Protein AF-A0A969MMU4-F1 (afdb_monomer_lite)

Radius of gyration: 18.03 Å; chains: 1; bounding box: 38×27×54 Å

Secondary structure (DSSP, 8-state):
---PPP--------HHHHHHHHHHHHHHT--HHHHHHHHHHHHHHHHHT----------

Sequence (59 aa):
MSEEKQVTYKMFLPESLRARFKSICALKGVSMNEILVQLVQRWLEENENISPVKGKENK

Foldseek 3Di:
DDDDDDDDDDDDDDPVVVVVLVVVCVVVVHDSVVVVVVVVVVVCVVPVVPDPPPPPDDD

Structure (mmCIF, N/CA/C/O backbone):
data_AF-A0A969MMU4-F1
#
_entry.id   AF-A0A969MMU4-F1
#
loop_
_atom_site.group_PDB
_atom_site.id
_atom_site.type_symbol
_atom_site.label_atom_id
_atom_site.label_alt_id
_atom_site.label_comp_id
_atom_site.label_asym_id
_atom_site.label_entity_id
_atom_site.label_seq_id
_atom_site.pdbx_PDB_ins_code
_atom_site.Cartn_x
_atom_site.Cartn_y
_atom_site.Cartn_z
_atom_site.occupancy
_atom_site.B_iso_or_equiv
_atom_site.auth_seq_id
_atom_site.auth_comp_id
_atom_site.auth_asym_id
_atom_site.auth_atom_id
_atom_site.pdbx_PDB_model_num
ATOM 1 N N . MET A 1 1 ? -21.671 20.623 4.186 1.00 42.97 1 MET A N 1
ATOM 2 C CA . MET A 1 1 ? -20.878 19.401 4.422 1.00 42.97 1 MET A CA 1
ATOM 3 C C . MET A 1 1 ? -19.431 19.816 4.277 1.00 42.97 1 MET A C 1
ATOM 5 O O . MET A 1 1 ? -19.108 20.382 3.243 1.00 42.97 1 MET A O 1
ATOM 9 N N . SER A 1 2 ? -18.620 19.702 5.324 1.00 56.19 2 SER A N 1
ATOM 10 C CA . SER A 1 2 ? -17.219 20.121 5.256 1.00 56.19 2 SER A CA 1
ATOM 11 C C . SER A 1 2 ? -16.471 19.136 4.364 1.00 56.19 2 SER A C 1
ATOM 13 O O . SER A 1 2 ? -16.351 17.972 4.729 1.00 56.19 2 SER A O 1
ATOM 15 N N . GLU A 1 3 ? -16.033 19.571 3.184 1.00 63.72 3 GLU A N 1
ATOM 16 C CA . GLU A 1 3 ? -15.132 18.779 2.348 1.00 63.72 3 GLU A CA 1
ATOM 17 C C . GLU A 1 3 ? -13.839 18.551 3.137 1.00 63.72 3 GLU A C 1
ATOM 19 O O . GLU A 1 3 ? -13.112 19.496 3.457 1.00 63.72 3 GLU A O 1
ATOM 24 N N . GLU A 1 4 ? -13.584 17.302 3.525 1.00 78.25 4 GLU A N 1
ATOM 25 C CA . GLU A 1 4 ? -12.362 16.948 4.235 1.00 78.25 4 GLU A CA 1
ATOM 26 C C . GLU A 1 4 ? -11.157 17.229 3.339 1.00 78.25 4 GLU A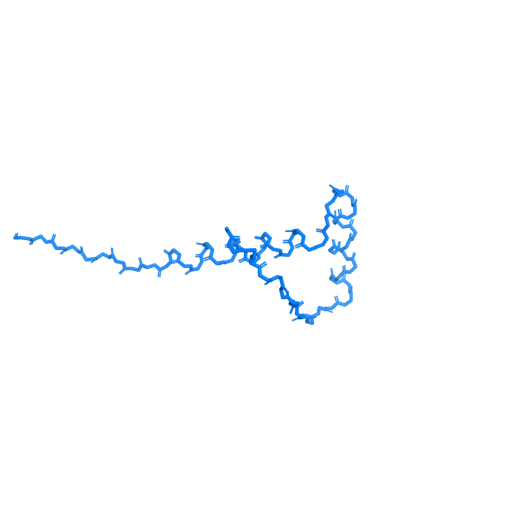 C 1
ATOM 28 O O . GLU A 1 4 ? -11.054 16.767 2.198 1.00 78.25 4 GLU A O 1
ATOM 33 N N . LYS A 1 5 ? -10.229 18.033 3.856 1.00 87.56 5 LYS A N 1
ATOM 34 C CA . LYS A 1 5 ? -9.043 18.432 3.109 1.00 87.56 5 LYS A CA 1
ATOM 35 C C . LYS A 1 5 ? -8.116 17.229 2.953 1.00 87.56 5 LYS A C 1
ATOM 37 O O . LYS A 1 5 ? -7.584 16.724 3.938 1.00 87.56 5 LYS A O 1
ATOM 42 N N . GLN A 1 6 ? -7.864 16.819 1.712 1.00 87.19 6 GLN A N 1
ATOM 43 C CA . GLN A 1 6 ? -6.875 15.781 1.426 1.00 87.19 6 GLN A CA 1
ATOM 44 C C . GLN A 1 6 ? -5.464 16.261 1.791 1.00 87.19 6 GLN A C 1
ATOM 46 O O . GLN A 1 6 ? -5.075 17.395 1.494 1.00 87.19 6 GLN A O 1
ATOM 51 N N . VAL A 1 7 ? -4.689 15.381 2.424 1.00 91.94 7 VAL A N 1
ATOM 52 C CA . VAL A 1 7 ? -3.299 15.629 2.823 1.00 91.94 7 VAL A CA 1
ATOM 53 C C . VAL A 1 7 ? -2.364 14.598 2.198 1.00 91.94 7 VAL A C 1
ATOM 55 O O . VAL A 1 7 ? -2.742 13.453 1.961 1.00 91.94 7 VAL A O 1
ATOM 58 N N . THR A 1 8 ? -1.121 14.999 1.931 1.00 91.25 8 THR A N 1
ATOM 59 C CA . THR A 1 8 ? -0.115 14.110 1.337 1.00 91.25 8 THR A CA 1
ATOM 60 C C . THR A 1 8 ? 0.507 13.202 2.392 1.00 91.25 8 THR A C 1
ATOM 62 O O . THR A 1 8 ? 1.151 13.680 3.324 1.00 91.25 8 THR A O 1
ATOM 65 N N . TYR A 1 9 ? 0.420 11.891 2.179 1.00 87.50 9 TYR A N 1
ATOM 66 C CA . TYR A 1 9 ? 1.151 10.890 2.951 1.00 87.50 9 TYR A CA 1
ATOM 67 C C . TYR A 1 9 ? 2.463 10.520 2.243 1.00 87.50 9 TYR A C 1
ATOM 69 O O . TYR A 1 9 ? 2.460 10.078 1.093 1.00 87.50 9 TYR A O 1
ATOM 77 N N . LYS A 1 10 ? 3.603 10.730 2.912 1.00 91.75 10 LYS A N 1
ATOM 78 C CA . LYS A 1 10 ? 4.935 10.377 2.393 1.00 91.75 10 LYS A CA 1
ATOM 79 C C . LYS A 1 10 ? 5.446 9.128 3.101 1.00 91.75 10 LYS A C 1
ATOM 81 O O . LYS A 1 10 ? 5.406 9.060 4.323 1.00 91.75 10 LYS A O 1
ATOM 86 N N . MET A 1 11 ? 5.993 8.187 2.336 1.00 89.62 11 MET A N 1
ATOM 87 C CA . MET A 1 11 ? 6.617 6.979 2.872 1.00 89.62 11 MET A CA 1
ATOM 88 C C . MET A 1 11 ? 7.889 6.625 2.107 1.00 89.62 11 MET A C 1
ATOM 90 O O . MET A 1 11 ? 8.037 6.962 0.929 1.00 89.62 11 MET A O 1
ATOM 94 N N . PHE A 1 12 ? 8.778 5.894 2.771 1.00 94.12 12 PHE A N 1
ATOM 95 C CA . PHE A 1 12 ? 9.946 5.289 2.148 1.00 94.12 12 PHE A CA 1
ATOM 96 C C . PHE A 1 12 ? 9.650 3.822 1.847 1.00 94.12 12 PHE A C 1
ATOM 98 O O . PHE A 1 12 ? 9.224 3.071 2.719 1.00 94.12 12 PHE A O 1
ATOM 105 N N . LEU A 1 13 ? 9.867 3.425 0.596 1.00 92.69 13 LEU A N 1
ATOM 106 C CA . LEU A 1 13 ? 9.672 2.062 0.116 1.00 92.69 13 LEU A CA 1
ATOM 107 C C . LEU A 1 13 ? 10.915 1.631 -0.662 1.00 92.69 13 LEU A C 1
ATOM 109 O O . LEU A 1 13 ? 11.419 2.427 -1.459 1.00 92.69 13 LEU A O 1
ATOM 113 N N . PRO A 1 14 ? 11.366 0.374 -0.519 1.00 97.81 14 PRO A N 1
ATOM 114 C CA . PRO A 1 14 ? 12.304 -0.213 -1.463 1.00 97.81 14 PRO A CA 1
ATOM 115 C C . PRO A 1 14 ? 11.761 -0.104 -2.892 1.00 97.81 14 PRO A C 1
ATOM 117 O O . PRO A 1 14 ? 10.571 -0.331 -3.135 1.00 97.81 14 PRO A O 1
ATOM 120 N N . GLU A 1 15 ? 12.632 0.209 -3.849 1.00 97.12 15 GLU A N 1
ATOM 121 C CA . GLU A 1 15 ? 12.240 0.405 -5.249 1.00 97.12 15 GLU A CA 1
ATOM 122 C C . GLU A 1 15 ? 11.519 -0.822 -5.822 1.00 97.12 15 GLU A C 1
ATOM 124 O O . GLU A 1 15 ? 10.452 -0.702 -6.427 1.00 97.12 15 GLU A O 1
ATOM 129 N N . SER A 1 16 ? 12.053 -2.013 -5.546 1.00 97.62 16 SER A N 1
ATOM 130 C CA . SER A 1 16 ? 11.476 -3.286 -5.984 1.00 97.62 16 SER A CA 1
ATOM 131 C C . SER A 1 16 ? 10.053 -3.495 -5.458 1.00 97.62 16 SER A C 1
ATOM 133 O O . SER A 1 16 ? 9.184 -3.983 -6.186 1.00 97.62 16 SER A O 1
ATOM 135 N N . LEU A 1 17 ? 9.782 -3.079 -4.218 1.00 96.75 17 LEU A N 1
ATOM 136 C CA . LEU A 1 17 ? 8.461 -3.179 -3.607 1.00 96.75 17 LEU A CA 1
ATOM 137 C C . LEU A 1 17 ? 7.481 -2.201 -4.262 1.00 96.75 17 LEU A C 1
ATOM 139 O O . LEU A 1 17 ? 6.377 -2.598 -4.638 1.00 96.75 17 LEU A O 1
ATOM 143 N N . ARG A 1 18 ? 7.904 -0.949 -4.483 1.00 95.56 18 ARG A N 1
ATOM 144 C CA . ARG A 1 18 ? 7.097 0.059 -5.189 1.00 95.56 18 ARG A CA 1
ATOM 145 C C . ARG A 1 18 ? 6.761 -0.383 -6.614 1.00 95.56 18 ARG A C 1
ATOM 147 O O . ARG A 1 18 ? 5.621 -0.220 -7.048 1.00 95.56 18 ARG A O 1
ATOM 154 N N . ALA A 1 19 ? 7.727 -0.950 -7.337 1.00 97.25 19 ALA A N 1
ATOM 155 C CA . ALA A 1 19 ? 7.531 -1.431 -8.703 1.00 97.25 19 ALA A CA 1
ATOM 156 C C . ALA A 1 19 ? 6.491 -2.559 -8.764 1.00 97.25 19 ALA A C 1
ATOM 158 O O . ALA A 1 19 ? 5.572 -2.513 -9.589 1.00 97.25 19 ALA A O 1
ATOM 159 N N . ARG A 1 20 ? 6.579 -3.533 -7.849 1.00 97.81 20 ARG A N 1
ATOM 160 C CA . ARG A 1 20 ? 5.58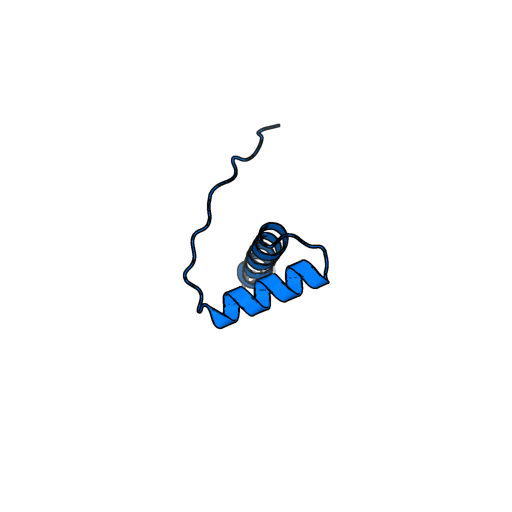8 -4.615 -7.731 1.00 97.81 20 ARG A CA 1
ATOM 161 C C . ARG A 1 20 ? 4.204 -4.078 -7.380 1.00 97.81 20 ARG A C 1
ATOM 163 O O . ARG A 1 20 ? 3.238 -4.422 -8.056 1.00 97.81 20 ARG A O 1
ATOM 170 N N . PHE A 1 21 ? 4.116 -3.191 -6.389 1.00 96.62 21 PHE A N 1
ATOM 171 C CA . PHE A 1 21 ? 2.854 -2.572 -5.981 1.00 96.62 21 PHE A CA 1
ATOM 172 C C . PHE A 1 21 ? 2.178 -1.833 -7.143 1.00 96.62 21 PHE A C 1
ATOM 174 O O . PHE A 1 21 ? 1.014 -2.093 -7.451 1.00 96.62 21 PHE A O 1
ATOM 181 N N . LYS A 1 22 ? 2.931 -0.983 -7.854 1.00 96.31 22 LYS A N 1
ATOM 182 C CA . LYS A 1 22 ? 2.443 -0.254 -9.033 1.00 96.31 22 LYS A CA 1
ATOM 183 C C . LYS A 1 22 ? 1.961 -1.205 -10.130 1.00 96.31 22 LYS A C 1
ATOM 185 O O . LYS A 1 22 ? 0.905 -0.968 -10.709 1.00 96.31 22 LYS A O 1
ATOM 190 N N . SER A 1 23 ? 2.716 -2.270 -10.400 1.00 98.00 23 SER A N 1
ATOM 191 C CA . SER A 1 23 ? 2.369 -3.253 -11.434 1.00 98.00 23 SER A CA 1
ATOM 192 C C . SER A 1 23 ? 1.049 -3.958 -11.118 1.00 98.00 23 SER A C 1
ATOM 194 O O . SER A 1 23 ? 0.191 -4.066 -11.987 1.00 98.00 23 SER A O 1
ATOM 196 N N . ILE A 1 24 ? 0.839 -4.367 -9.863 1.00 97.88 24 ILE A N 1
ATOM 197 C CA . ILE A 1 24 ? -0.412 -5.006 -9.430 1.00 97.88 24 ILE A CA 1
ATOM 198 C C . ILE A 1 24 ? -1.591 -4.030 -9.522 1.00 97.88 24 ILE A C 1
ATOM 200 O O . ILE A 1 24 ? -2.653 -4.419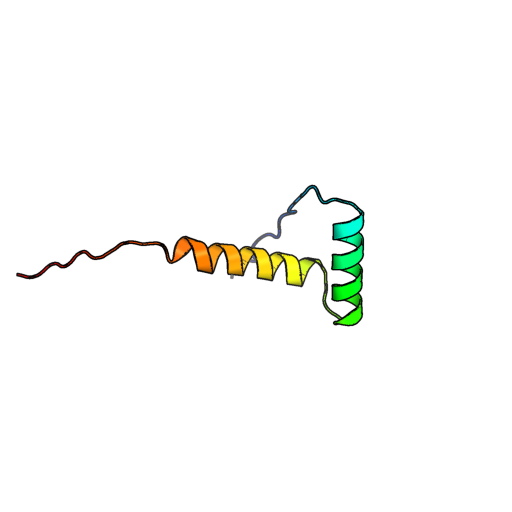 -10.003 1.00 97.88 24 ILE A O 1
ATOM 204 N N . CYS A 1 25 ? -1.412 -2.771 -9.106 1.00 97.50 25 CYS A N 1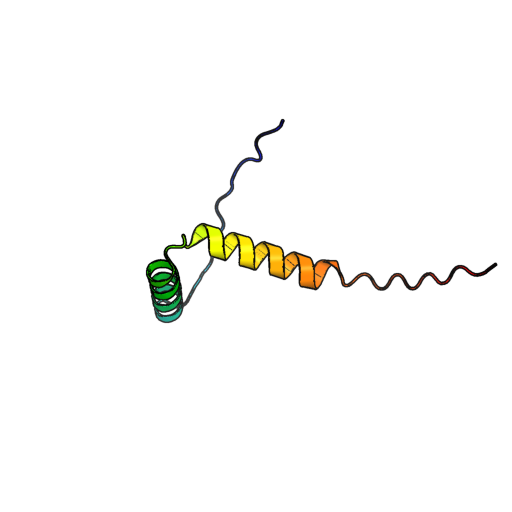
ATOM 205 C CA . CYS A 1 25 ? -2.459 -1.751 -9.224 1.00 97.50 25 CYS A CA 1
ATOM 206 C C . CYS A 1 25 ? -2.873 -1.547 -10.689 1.00 97.50 25 CYS A C 1
ATOM 208 O O . CYS A 1 25 ? -4.061 -1.563 -11.000 1.00 97.50 25 CYS A O 1
ATOM 210 N N . ALA A 1 26 ? -1.893 -1.448 -11.595 1.00 97.12 26 ALA A N 1
ATOM 211 C CA . ALA A 1 26 ? -2.142 -1.312 -13.028 1.00 97.12 26 ALA A CA 1
ATOM 212 C C . ALA A 1 26 ? -2.885 -2.525 -13.609 1.00 97.12 26 ALA A C 1
ATOM 214 O O . ALA A 1 26 ? -3.869 -2.349 -14.320 1.00 97.12 26 ALA A O 1
ATOM 215 N N . LEU A 1 27 ? -2.466 -3.748 -13.261 1.00 97.88 27 LEU A N 1
ATOM 216 C CA . LEU A 1 27 ? -3.132 -4.981 -13.701 1.00 97.88 27 LEU A CA 1
ATOM 217 C C . LEU A 1 27 ? -4.586 -5.074 -13.221 1.00 97.88 27 LEU A C 1
ATOM 219 O O . LEU A 1 27 ? -5.426 -5.634 -13.917 1.00 97.88 27 LEU A O 1
ATOM 223 N N . LYS A 1 28 ? -4.882 -4.532 -12.036 1.00 96.81 28 LYS A N 1
ATOM 224 C CA . LYS A 1 28 ? -6.231 -4.519 -11.456 1.00 96.81 28 LYS A CA 1
ATOM 225 C C . LYS A 1 28 ? -7.073 -3.307 -11.867 1.00 96.81 28 LYS A C 1
ATOM 227 O O . LYS A 1 28 ? -8.234 -3.245 -11.482 1.00 96.81 28 LYS A O 1
ATOM 232 N N . GLY A 1 29 ? -6.512 -2.354 -12.614 1.00 97.06 29 GLY A N 1
ATOM 233 C CA . GLY A 1 29 ? -7.211 -1.126 -13.005 1.00 97.06 29 GLY A CA 1
ATOM 234 C C . GLY A 1 29 ? -7.526 -0.181 -11.838 1.00 97.06 29 GLY A C 1
ATOM 235 O O . GLY A 1 29 ? -8.447 0.620 -11.943 1.00 97.06 29 GLY A O 1
ATOM 236 N N . VAL A 1 30 ? -6.777 -0.268 -10.735 1.00 96.69 30 VAL A N 1
ATOM 237 C CA . VAL A 1 30 ? -6.974 0.552 -9.526 1.00 96.69 30 VAL A CA 1
ATOM 238 C C . VAL A 1 30 ? -5.848 1.567 -9.361 1.00 96.69 30 VAL A C 1
ATOM 240 O O . VAL A 1 30 ? -4.713 1.354 -9.800 1.00 96.69 30 VAL A O 1
ATOM 243 N N . SER A 1 31 ? -6.140 2.687 -8.699 1.00 96.00 31 SER A N 1
ATOM 244 C CA . SER A 1 31 ? -5.117 3.695 -8.415 1.00 96.00 31 SER A CA 1
ATOM 245 C C . SER A 1 31 ? -4.269 3.309 -7.198 1.00 96.00 31 SER A C 1
ATOM 247 O O . SER A 1 31 ? -4.754 2.721 -6.233 1.00 96.00 31 SER A O 1
ATOM 249 N N . MET A 1 32 ? -2.986 3.690 -7.207 1.00 94.00 32 MET A N 1
ATOM 250 C CA . MET A 1 32 ? -2.105 3.481 -6.049 1.00 94.00 32 MET A CA 1
ATOM 251 C C . MET A 1 32 ? -2.650 4.164 -4.786 1.00 94.00 32 MET A C 1
ATOM 253 O O . MET A 1 32 ? -2.534 3.607 -3.700 1.00 94.00 32 MET A O 1
ATOM 257 N N . ASN A 1 33 ? -3.248 5.353 -4.929 1.00 94.12 33 ASN A N 1
ATOM 258 C CA . ASN A 1 33 ? -3.816 6.101 -3.810 1.00 94.12 33 ASN A CA 1
ATOM 259 C C . ASN A 1 33 ? -5.003 5.367 -3.178 1.00 94.12 33 ASN A C 1
ATOM 261 O O . ASN A 1 33 ? -5.056 5.237 -1.963 1.00 94.12 33 ASN A O 1
ATOM 265 N N . GLU A 1 34 ? -5.917 4.849 -3.998 1.00 94.38 34 GLU A N 1
ATOM 266 C CA . GLU A 1 34 ? -7.087 4.107 -3.521 1.00 94.38 34 GLU A CA 1
ATOM 267 C C . GLU A 1 34 ? -6.680 2.902 -2.666 1.00 94.38 34 GLU A C 1
ATOM 269 O O . GLU A 1 34 ? -7.202 2.709 -1.571 1.00 94.38 34 GLU A O 1
ATOM 274 N N . ILE A 1 35 ? -5.688 2.132 -3.120 1.00 95.81 35 ILE A N 1
ATOM 275 C CA . ILE A 1 35 ? -5.194 0.977 -2.366 1.00 95.81 35 ILE A CA 1
ATOM 276 C C . ILE A 1 35 ? -4.461 1.410 -1.091 1.00 95.81 35 ILE A C 1
ATOM 278 O O . ILE A 1 35 ? -4.623 0.769 -0.057 1.00 95.81 35 ILE A O 1
ATOM 282 N N . LEU A 1 36 ? -3.684 2.497 -1.124 1.00 94.44 36 LEU A N 1
ATOM 283 C CA . LEU A 1 36 ? -3.027 3.023 0.078 1.00 94.44 36 LEU A CA 1
ATOM 284 C C . LEU A 1 36 ? -4.042 3.478 1.133 1.00 94.44 36 LEU A C 1
ATOM 286 O O . LEU A 1 36 ? -3.869 3.154 2.304 1.00 94.44 36 LEU A O 1
ATOM 290 N N . VAL A 1 37 ? -5.112 4.167 0.729 1.00 94.69 37 VAL A N 1
ATOM 291 C CA . VAL A 1 37 ? -6.194 4.570 1.641 1.00 94.69 37 VAL A CA 1
ATOM 292 C C . VAL A 1 37 ? -6.862 3.341 2.256 1.00 94.69 37 VAL A C 1
ATOM 294 O O . VAL A 1 37 ? -6.993 3.283 3.474 1.00 94.69 37 VAL A O 1
ATOM 297 N N . GLN A 1 38 ? -7.187 2.324 1.450 1.00 94.94 38 GLN A N 1
ATOM 298 C CA . GLN A 1 38 ? -7.759 1.069 1.956 1.00 94.94 38 GLN A CA 1
ATOM 299 C C . GLN A 1 38 ? -6.833 0.354 2.946 1.00 94.94 38 GLN A C 1
ATOM 301 O O . GLN A 1 38 ? -7.300 -0.197 3.939 1.00 94.94 38 GLN A O 1
ATOM 306 N N . LEU A 1 39 ? -5.520 0.349 2.691 1.00 94.44 39 LEU A N 1
ATOM 307 C CA . LEU A 1 39 ? -4.540 -0.247 3.602 1.00 94.44 39 LEU A CA 1
ATOM 308 C C . LEU A 1 39 ? -4.475 0.507 4.935 1.00 94.44 39 LEU A C 1
ATOM 310 O O . LEU A 1 39 ? -4.407 -0.132 5.982 1.00 94.44 39 LEU A O 1
ATOM 314 N N . VAL A 1 40 ? -4.522 1.843 4.905 1.00 94.25 40 VAL A N 1
ATOM 315 C CA . VAL A 1 40 ? -4.556 2.674 6.119 1.00 94.25 40 VAL A CA 1
ATOM 316 C C . VAL A 1 40 ? -5.847 2.438 6.901 1.00 94.25 40 VAL A C 1
ATOM 318 O O . VAL A 1 40 ? -5.779 2.209 8.103 1.00 94.25 40 VAL A O 1
ATOM 321 N N . GLN A 1 41 ? -7.004 2.444 6.233 1.00 94.38 41 GLN A N 1
ATOM 322 C CA . GLN A 1 41 ? -8.299 2.182 6.870 1.00 94.38 41 GLN A CA 1
ATOM 323 C C . GLN A 1 41 ? -8.328 0.804 7.524 1.00 94.38 41 GLN A C 1
ATOM 325 O O . GLN A 1 41 ? -8.600 0.709 8.715 1.00 94.38 41 GLN A O 1
ATOM 330 N N . ARG A 1 42 ? -7.925 -0.239 6.789 1.00 95.69 42 ARG A N 1
ATOM 331 C CA . ARG A 1 42 ? -7.868 -1.601 7.322 1.00 95.69 42 ARG A CA 1
ATOM 332 C C . ARG A 1 42 ? -6.963 -1.697 8.545 1.00 95.69 42 ARG A C 1
ATOM 334 O O . ARG A 1 42 ? -7.348 -2.302 9.537 1.00 95.69 42 ARG A O 1
ATOM 341 N N . TRP A 1 43 ? -5.785 -1.077 8.488 1.00 95.12 43 TRP A N 1
ATOM 342 C CA . TRP A 1 43 ? -4.873 -1.058 9.627 1.00 95.12 43 TRP A CA 1
ATOM 343 C C . TRP A 1 43 ? -5.512 -0.404 10.858 1.00 95.12 43 TRP A C 1
ATOM 345 O O . TRP A 1 43 ? -5.370 -0.924 11.962 1.00 95.12 43 TRP A O 1
ATOM 355 N N . LEU A 1 44 ? -6.233 0.707 10.688 1.00 94.88 44 LEU A N 1
ATOM 356 C CA . LEU A 1 44 ? -6.967 1.348 11.781 1.00 94.88 44 LEU A CA 1
ATOM 357 C C . LEU A 1 44 ? -8.080 0.438 12.313 1.00 94.88 44 LEU A C 1
ATOM 359 O O . LEU A 1 44 ? -8.113 0.170 13.507 1.00 94.88 44 LEU A O 1
ATOM 363 N N . GLU A 1 45 ? -8.914 -0.134 11.445 1.00 94.44 45 GLU A N 1
ATOM 364 C CA . GLU A 1 45 ? -10.003 -1.039 11.839 1.00 94.44 45 GLU A CA 1
ATOM 365 C C . GLU A 1 45 ? -9.508 -2.246 12.656 1.00 94.44 45 GLU A C 1
ATOM 367 O O . GLU A 1 45 ? -10.139 -2.632 13.644 1.00 94.44 45 GLU A O 1
ATOM 372 N N . GLU A 1 46 ? -8.369 -2.828 12.272 1.00 94.06 46 GLU A N 1
ATOM 373 C CA . GLU A 1 46 ? -7.759 -3.971 12.962 1.00 94.06 46 GLU A CA 1
ATOM 374 C C . GLU A 1 46 ? -7.175 -3.600 14.335 1.00 94.06 46 GLU A C 1
ATOM 376 O O . GLU A 1 46 ? -7.176 -4.430 15.246 1.00 94.06 46 GLU A O 1
ATOM 381 N N . ASN A 1 47 ? -6.690 -2.367 14.507 1.00 94.06 47 ASN A N 1
ATOM 382 C CA . ASN A 1 47 ? -5.966 -1.949 15.713 1.00 94.06 47 ASN A CA 1
ATOM 383 C C . ASN A 1 47 ? -6.811 -1.099 16.678 1.00 94.06 47 ASN A C 1
ATOM 385 O O . ASN A 1 47 ? -6.556 -1.110 17.881 1.00 94.06 47 ASN A O 1
ATOM 389 N N . GLU A 1 48 ? -7.843 -0.406 16.199 1.00 86.81 48 GLU A N 1
ATOM 390 C CA . GLU A 1 48 ? -8.777 0.359 17.037 1.00 86.81 48 GLU A CA 1
ATOM 391 C C . GLU A 1 48 ? -9.822 -0.545 17.710 1.00 86.81 48 GLU A C 1
ATOM 393 O O . GLU A 1 48 ? -10.284 -0.246 18.812 1.00 86.81 48 GLU A O 1
ATOM 398 N N . ASN A 1 49 ? -10.126 -1.715 17.129 1.00 63.22 49 ASN A N 1
ATOM 399 C CA . ASN A 1 49 ? -10.965 -2.740 17.768 1.00 63.22 49 ASN A CA 1
ATOM 400 C C . ASN A 1 49 ? -10.272 -3.481 18.931 1.00 63.22 49 ASN A C 1
ATOM 402 O O . ASN A 1 49 ? -10.874 -4.357 19.557 1.00 63.22 49 ASN A O 1
ATOM 406 N N . ILE A 1 50 ? -9.044 -3.104 19.297 1.00 58.72 50 ILE A N 1
ATOM 407 C CA . ILE A 1 50 ? -8.383 -3.550 20.530 1.00 58.72 50 ILE A CA 1
ATOM 408 C C . ILE A 1 50 ? -8.816 -2.636 21.691 1.00 58.72 50 ILE A C 1
ATOM 410 O O . ILE A 1 50 ? -8.004 -1.998 22.354 1.00 58.72 50 ILE A O 1
ATOM 414 N N . SER A 1 51 ? -10.120 -2.564 21.966 1.00 52.03 51 SER A N 1
ATOM 415 C CA . SER A 1 51 ? -10.614 -2.079 23.260 1.00 52.03 51 SER A CA 1
ATOM 416 C C . SER A 1 51 ? -10.938 -3.283 24.145 1.00 52.03 51 SER A C 1
ATOM 418 O O . SER A 1 51 ? -11.964 -3.933 23.931 1.00 52.03 51 SER A O 1
ATOM 420 N N . PRO A 1 52 ? -10.133 -3.604 25.176 1.00 49.91 52 PRO A N 1
ATOM 421 C CA . PRO A 1 52 ? -10.543 -4.545 26.203 1.00 49.91 52 PRO A CA 1
ATOM 422 C C . PRO A 1 52 ? -11.519 -3.847 27.160 1.00 49.91 52 PRO A C 1
ATOM 424 O O . PRO A 1 52 ? -11.210 -3.625 28.325 1.00 49.91 52 PRO A O 1
ATOM 427 N N . VAL A 1 53 ? -12.730 -3.525 26.701 1.00 54.50 53 VAL A N 1
ATOM 428 C CA . VAL A 1 53 ? -13.839 -3.229 27.618 1.00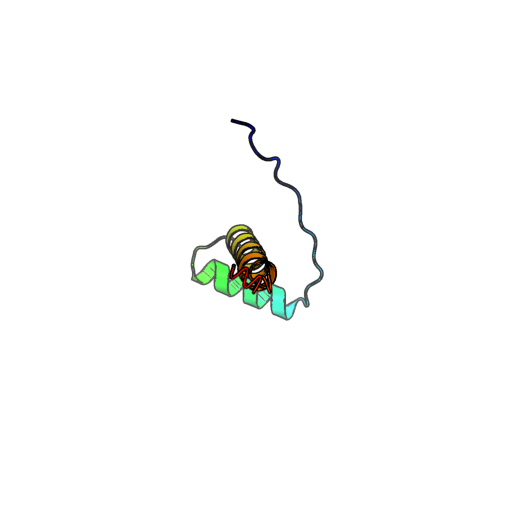 54.50 53 VAL A CA 1
ATOM 429 C C . VAL A 1 53 ? -14.610 -4.524 27.853 1.00 54.50 53 VAL A C 1
ATOM 431 O O . VAL A 1 53 ? -15.691 -4.759 27.327 1.00 54.50 53 VAL A O 1
ATOM 434 N N . LYS A 1 54 ? -14.043 -5.383 28.706 1.00 46.16 54 LYS A N 1
ATOM 435 C CA . LYS A 1 54 ? -14.854 -6.214 29.606 1.00 46.16 54 LYS A CA 1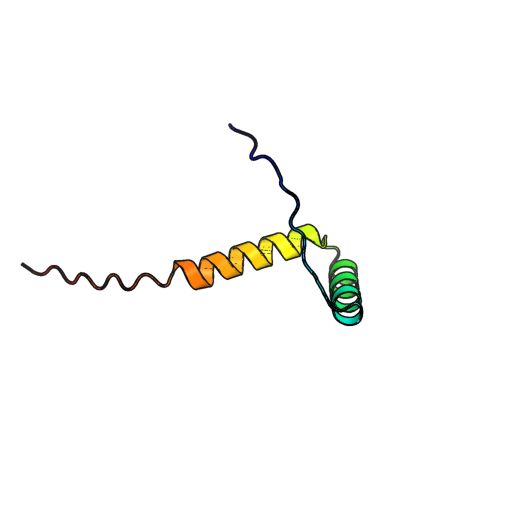
ATOM 436 C C . LYS A 1 54 ? -14.999 -5.469 30.931 1.00 46.16 54 LYS A C 1
ATOM 438 O O . LYS A 1 54 ? -14.542 -5.927 31.971 1.00 46.16 54 LYS A O 1
ATOM 443 N N . GLY A 1 55 ? -15.675 -4.324 30.887 1.00 47.50 55 GLY A N 1
ATOM 444 C CA . GLY A 1 55 ? -16.406 -3.833 32.047 1.00 47.50 55 GLY A CA 1
ATOM 445 C C . GLY A 1 55 ? -17.637 -4.717 32.216 1.00 47.50 55 GLY A C 1
ATOM 446 O O . GLY A 1 55 ? -18.694 -4.416 31.676 1.00 47.50 55 GLY A O 1
ATOM 447 N N . LYS A 1 56 ? -17.492 -5.859 32.899 1.00 44.44 56 LYS A N 1
ATOM 448 C CA . LYS A 1 56 ? -18.653 -6.548 33.469 1.00 44.44 56 LYS A CA 1
ATOM 449 C C . LYS A 1 56 ? -19.074 -5.768 34.707 1.00 44.44 56 LYS A C 1
ATOM 451 O O . LYS A 1 56 ? -18.651 -6.073 35.816 1.00 44.44 56 LYS A O 1
ATOM 456 N N . GLU A 1 57 ? -19.890 -4.753 34.483 1.00 49.09 57 GLU A N 1
ATOM 457 C CA . GLU A 1 57 ? -20.801 -4.237 35.489 1.00 49.09 57 GLU A CA 1
ATOM 458 C C . GLU A 1 57 ? -21.885 -5.308 35.673 1.00 49.09 57 GLU A C 1
ATOM 460 O O . GLU A 1 57 ? -22.647 -5.582 34.752 1.00 49.09 57 GLU A O 1
ATOM 465 N N . ASN A 1 58 ? -21.902 -5.987 36.819 1.00 51.62 58 ASN A N 1
ATOM 466 C CA . ASN A 1 58 ? -23.074 -6.724 37.278 1.00 51.62 58 ASN A CA 1
ATOM 467 C C . ASN A 1 58 ? -23.266 -6.395 38.759 1.00 51.62 58 ASN A C 1
ATOM 469 O O . ASN A 1 58 ? -22.521 -6.870 39.613 1.00 51.62 58 ASN A O 1
ATOM 473 N N . LYS A 1 59 ? -24.216 -5.477 38.948 1.00 48.75 59 LYS A N 1
ATOM 474 C CA . LYS A 1 59 ? -25.196 -5.332 40.030 1.00 48.75 59 LYS A CA 1
ATOM 475 C C . LYS A 1 59 ? -25.174 -6.372 41.151 1.00 48.75 59 LYS A C 1
ATOM 477 O O . LYS A 1 59 ? -25.231 -7.580 40.831 1.00 48.75 59 LYS A O 1
#

pLDDT: mean 84.22, std 18.5, range [42.97, 98.0]